Protein AF-A0A8S1MSM8-F1 (afdb_monomer)

Nearest PDB structures (foldseek):
  7cml-assembly1_A  TM=3.093E-01  e=5.777E+00  Homo sapiens
  8zjf-assembly1_A  TM=2.685E-01  e=6.956E+00  Homo sapiens

Structure (mmCIF, N/CA/C/O backbone):
data_AF-A0A8S1MSM8-F1
#
_entry.id   AF-A0A8S1MSM8-F1
#
loop_
_atom_site.group_PDB
_atom_site.id
_atom_site.type_symbol
_atom_site.label_atom_id
_atom_site.label_alt_id
_atom_site.label_comp_id
_atom_site.label_asym_id
_atom_site.label_entity_id
_atom_site.label_seq_id
_atom_site.pdbx_PDB_ins_code
_atom_site.Cartn_x
_atom_site.Cartn_y
_atom_site.Cartn_z
_atom_site.occupancy
_atom_site.B_iso_or_equiv
_atom_site.auth_seq_id
_atom_site.auth_comp_id
_atom_site.auth_asym_id
_atom_site.auth_atom_id
_atom_site.pdbx_PDB_model_num
ATOM 1 N N . MET A 1 1 ? 10.515 1.922 -0.667 1.00 83.31 1 MET A N 1
ATOM 2 C CA . MET A 1 1 ? 10.002 3.299 -0.491 1.00 83.31 1 MET A CA 1
ATOM 3 C C . MET A 1 1 ? 8.656 3.243 0.212 1.00 83.31 1 MET A C 1
ATOM 5 O O . MET A 1 1 ? 7.823 2.439 -0.185 1.00 83.31 1 MET A O 1
ATOM 9 N N . TRP A 1 2 ? 8.440 4.074 1.229 1.00 87.56 2 TRP A N 1
ATOM 10 C CA . TRP A 1 2 ? 7.157 4.166 1.933 1.00 87.56 2 TRP A CA 1
ATOM 11 C C . TRP A 1 2 ? 6.102 4.896 1.099 1.00 87.56 2 TRP A C 1
ATOM 13 O O . TRP A 1 2 ? 6.416 5.876 0.417 1.00 87.56 2 TRP A O 1
ATOM 23 N N . ALA A 1 3 ? 4.858 4.424 1.153 1.00 84.19 3 ALA A N 1
ATOM 24 C CA . ALA A 1 3 ? 3.737 5.134 0.561 1.00 84.19 3 ALA A CA 1
ATOM 25 C C . ALA A 1 3 ? 3.454 6.407 1.366 1.00 84.19 3 ALA A C 1
ATOM 27 O O . ALA A 1 3 ? 3.503 6.421 2.591 1.00 84.19 3 ALA A O 1
ATOM 28 N N . ARG A 1 4 ? 3.099 7.490 0.674 1.00 81.12 4 ARG A N 1
ATOM 29 C CA . ARG A 1 4 ? 2.723 8.758 1.326 1.00 81.12 4 ARG A CA 1
ATOM 30 C C . ARG A 1 4 ? 1.290 8.756 1.867 1.00 81.12 4 ARG A C 1
ATOM 32 O O . ARG A 1 4 ? 0.876 9.725 2.493 1.00 81.12 4 ARG A O 1
ATOM 39 N N . TYR A 1 5 ? 0.549 7.682 1.598 1.00 79.62 5 TYR A N 1
ATOM 40 C CA . TYR A 1 5 ? -0.871 7.548 1.900 1.00 79.62 5 TYR A CA 1
ATOM 41 C C . TYR A 1 5 ? -1.166 6.664 3.105 1.00 79.62 5 TYR A C 1
ATOM 43 O O . TYR A 1 5 ? -2.297 6.662 3.538 1.00 79.62 5 TYR A O 1
ATOM 51 N N . SER A 1 6 ? -0.240 5.864 3.624 1.00 82.94 6 SER A N 1
ATOM 52 C CA . SER A 1 6 ? -0.474 5.099 4.857 1.00 82.94 6 SER A CA 1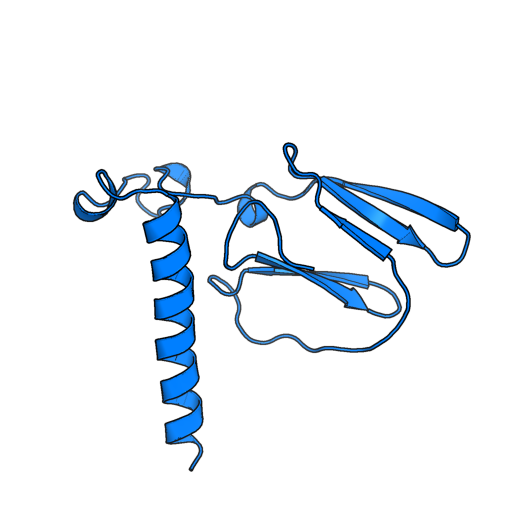
ATOM 53 C C . SER A 1 6 ? 0.860 4.735 5.483 1.00 82.94 6 SER A C 1
ATOM 55 O O . SER A 1 6 ? 1.813 4.438 4.763 1.00 82.94 6 SER A O 1
ATOM 57 N N . SER A 1 7 ? 0.924 4.733 6.813 1.00 86.44 7 SER A N 1
ATOM 58 C CA . SER A 1 7 ? 2.140 4.422 7.567 1.00 86.44 7 SER A CA 1
ATOM 59 C C . SER A 1 7 ? 2.593 2.969 7.440 1.00 86.44 7 SER A C 1
ATOM 61 O O . SER A 1 7 ? 3.749 2.677 7.724 1.00 86.44 7 SER A O 1
ATOM 63 N N . THR A 1 8 ? 1.723 2.060 6.989 1.00 87.00 8 THR A N 1
ATOM 64 C CA . THR A 1 8 ? 2.022 0.618 6.917 1.00 87.00 8 THR A CA 1
ATOM 65 C C . THR A 1 8 ? 2.223 0.098 5.503 1.00 87.00 8 THR A C 1
ATOM 67 O O . THR A 1 8 ? 2.521 -1.083 5.332 1.00 87.00 8 THR A O 1
ATOM 70 N N . VAL A 1 9 ? 2.057 0.956 4.492 1.00 84.88 9 VAL A N 1
ATOM 71 C CA . VAL A 1 9 ? 2.180 0.564 3.088 1.00 84.88 9 VAL A CA 1
ATOM 72 C C . VAL A 1 9 ? 3.539 0.990 2.551 1.00 84.88 9 VAL A C 1
ATOM 74 O O . VAL A 1 9 ? 3.925 2.157 2.638 1.00 84.88 9 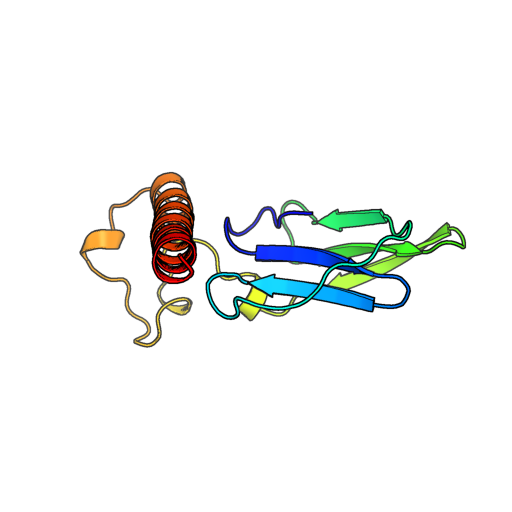VAL A O 1
ATOM 77 N N . PHE A 1 10 ? 4.259 0.064 1.928 1.00 87.12 10 PHE A N 1
ATOM 78 C CA . PHE A 1 10 ? 5.493 0.378 1.216 1.00 87.12 10 PHE A CA 1
ATOM 79 C C . PHE A 1 10 ? 5.638 -0.462 -0.047 1.00 87.12 10 PHE A C 1
ATOM 81 O O . PHE A 1 10 ? 5.077 -1.548 -0.178 1.00 87.12 10 PHE A O 1
ATOM 88 N N . ALA A 1 11 ? 6.406 0.067 -0.993 1.00 85.25 11 ALA A N 1
ATOM 89 C CA . ALA A 1 11 ? 6.814 -0.656 -2.184 1.00 85.25 11 ALA A CA 1
ATOM 90 C C . ALA A 1 11 ? 8.292 -1.038 -2.090 1.00 85.25 11 ALA A C 1
ATOM 92 O O . ALA A 1 11 ? 9.132 -0.242 -1.647 1.00 85.25 11 ALA A O 1
ATOM 93 N N . CYS A 1 12 ? 8.608 -2.236 -2.560 1.00 84.00 12 CYS A N 1
ATOM 94 C CA . CYS A 1 12 ? 9.963 -2.726 -2.759 1.00 84.00 12 CYS A CA 1
ATOM 95 C C . CYS A 1 12 ? 10.106 -3.153 -4.222 1.00 84.00 12 CYS A C 1
ATOM 97 O O . CYS A 1 12 ? 9.255 -3.880 -4.731 1.00 84.00 12 CYS A O 1
ATOM 99 N N . ALA A 1 13 ? 11.161 -2.703 -4.897 1.00 79.12 13 ALA A N 1
ATOM 100 C CA . ALA A 1 13 ? 11.544 -3.280 -6.178 1.00 79.12 13 ALA A CA 1
ATOM 101 C C . ALA A 1 13 ? 12.602 -4.350 -5.950 1.00 79.12 13 ALA A C 1
ATOM 103 O O . ALA A 1 13 ? 13.551 -4.145 -5.197 1.00 79.12 13 ALA A O 1
ATOM 104 N N . THR A 1 14 ? 12.438 -5.462 -6.648 1.00 75.06 14 THR A N 1
ATOM 105 C CA . THR A 1 14 ? 13.460 -6.484 -6.834 1.00 75.06 14 THR A CA 1
ATOM 106 C C . THR A 1 14 ? 13.861 -6.533 -8.307 1.00 75.06 14 THR A C 1
ATOM 108 O O . THR A 1 14 ? 13.364 -5.761 -9.124 1.00 75.06 14 THR A O 1
ATOM 111 N N . GLN A 1 15 ? 14.750 -7.463 -8.657 1.00 69.56 15 GLN A N 1
ATOM 112 C CA . GLN A 1 15 ? 15.363 -7.589 -9.983 1.00 69.56 15 GLN A CA 1
ATOM 113 C C . GLN A 1 15 ? 14.379 -7.575 -11.158 1.00 69.56 15 GLN A C 1
ATOM 115 O O . GLN A 1 15 ? 14.706 -7.026 -12.200 1.00 69.56 15 GLN A O 1
ATOM 120 N N . ASN A 1 16 ? 13.183 -8.147 -11.000 1.00 66.12 16 ASN A N 1
ATOM 121 C CA . ASN A 1 16 ? 12.234 -8.299 -12.110 1.00 66.12 16 ASN A CA 1
ATOM 122 C C . ASN A 1 16 ? 10.809 -7.862 -11.754 1.00 66.12 16 ASN A C 1
ATOM 124 O O . ASN A 1 16 ? 9.908 -7.972 -12.585 1.00 66.12 16 ASN A O 1
ATOM 128 N N . LYS A 1 17 ? 10.556 -7.479 -10.497 1.00 74.44 17 LYS A N 1
ATOM 129 C CA . LYS A 1 17 ? 9.199 -7.272 -9.983 1.00 74.44 17 LYS A CA 1
ATOM 130 C C . LYS A 1 17 ? 9.169 -6.179 -8.933 1.00 74.44 17 LYS A C 1
ATOM 132 O O . LYS A 1 17 ? 10.133 -5.944 -8.214 1.00 74.44 17 LYS A O 1
ATOM 137 N N . ILE A 1 18 ? 8.007 -5.556 -8.819 1.00 79.06 18 ILE A N 1
ATOM 138 C CA . ILE A 1 18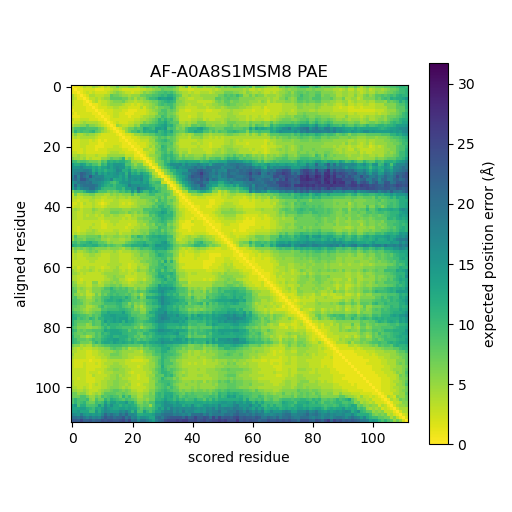 ? 7.699 -4.621 -7.746 1.00 79.06 18 ILE A CA 1
ATOM 139 C C . ILE A 1 18 ? 6.670 -5.284 -6.860 1.00 79.06 18 ILE A C 1
ATOM 141 O O . ILE A 1 18 ? 5.645 -5.770 -7.338 1.00 79.06 18 ILE A O 1
ATOM 145 N N . PHE A 1 19 ? 6.954 -5.283 -5.571 1.00 82.50 19 PHE A N 1
ATOM 146 C CA . PHE A 1 19 ? 6.062 -5.777 -4.547 1.00 82.50 19 PHE A CA 1
ATOM 147 C C . PHE A 1 19 ? 5.503 -4.600 -3.762 1.00 82.50 19 PHE A C 1
ATOM 149 O O . PHE A 1 19 ? 6.229 -3.670 -3.404 1.00 82.50 19 PHE A O 1
ATOM 156 N N . PHE A 1 20 ? 4.203 -4.660 -3.497 1.00 79.81 20 PHE A N 1
ATOM 157 C CA . PHE A 1 20 ? 3.513 -3.741 -2.605 1.00 79.81 20 PHE A CA 1
ATOM 158 C C . PHE A 1 20 ? 3.131 -4.511 -1.359 1.00 79.81 20 PHE A C 1
ATOM 160 O O . PHE A 1 20 ? 2.461 -5.538 -1.448 1.00 79.81 20 PHE A O 1
ATOM 167 N N . TYR A 1 21 ? 3.548 -3.993 -0.217 1.00 82.25 21 TYR A N 1
ATOM 168 C CA . TYR A 1 21 ? 3.267 -4.571 1.080 1.00 82.25 21 TYR A CA 1
ATOM 169 C C . TYR A 1 21 ? 2.346 -3.632 1.844 1.00 82.25 21 TYR A C 1
ATOM 171 O O . TYR A 1 21 ? 2.566 -2.420 1.849 1.00 82.25 21 TYR A O 1
ATOM 179 N N . ASP A 1 22 ? 1.336 -4.197 2.498 1.00 82.69 22 ASP A N 1
ATOM 180 C CA . ASP A 1 22 ? 0.628 -3.550 3.597 1.00 82.69 22 ASP A CA 1
ATOM 181 C C . ASP A 1 22 ? 0.877 -4.385 4.849 1.00 82.69 22 ASP A C 1
ATOM 183 O O . ASP A 1 22 ? 0.304 -5.463 5.006 1.00 82.69 22 ASP A O 1
ATOM 187 N N . LEU A 1 23 ? 1.730 -3.878 5.740 1.00 83.19 23 LEU A N 1
ATOM 188 C CA . LEU A 1 23 ? 2.133 -4.569 6.969 1.00 83.19 23 LEU A CA 1
ATOM 189 C C . LEU A 1 23 ? 0.962 -4.833 7.924 1.00 83.19 23 LEU A C 1
ATOM 191 O O . LEU A 1 23 ? 1.068 -5.649 8.838 1.00 83.19 23 LEU A O 1
ATOM 195 N N . ASN A 1 24 ? -0.162 -4.143 7.724 1.00 77.19 24 ASN A N 1
ATOM 196 C CA . ASN A 1 24 ? -1.383 -4.384 8.478 1.00 77.19 24 ASN A CA 1
ATOM 197 C C . ASN A 1 24 ? -2.156 -5.622 7.994 1.00 77.19 24 ASN A C 1
ATOM 199 O O . ASN A 1 24 ? -3.027 -6.107 8.710 1.00 77.19 24 ASN A O 1
ATOM 203 N N . VAL A 1 25 ? -1.872 -6.104 6.781 1.00 74.44 25 VAL A N 1
ATOM 204 C CA . VAL A 1 25 ? -2.581 -7.218 6.137 1.00 74.44 25 VAL A CA 1
ATOM 205 C C . VAL A 1 25 ? -1.685 -8.448 6.016 1.00 74.44 25 VAL A C 1
ATOM 207 O O . VAL A 1 25 ? -2.131 -9.539 6.355 1.00 74.44 25 VAL A O 1
ATOM 210 N N . ASP A 1 26 ? -0.438 -8.286 5.571 1.00 69.75 26 ASP A N 1
ATOM 211 C CA . ASP A 1 26 ? 0.498 -9.395 5.356 1.00 69.75 26 ASP A CA 1
ATOM 212 C C . ASP A 1 26 ? 1.916 -9.015 5.819 1.00 69.75 26 ASP A C 1
ATOM 214 O O . ASP A 1 26 ? 2.392 -7.908 5.559 1.00 69.75 26 ASP A O 1
ATOM 218 N N . LYS A 1 27 ? 2.572 -9.912 6.566 1.00 65.19 27 LYS A N 1
ATOM 219 C CA . LYS A 1 27 ? 3.715 -9.583 7.440 1.00 65.19 27 LYS A CA 1
ATOM 220 C C . LYS A 1 27 ? 5.053 -10.182 7.008 1.00 65.19 27 LYS A C 1
ATOM 222 O O . LYS A 1 27 ? 6.072 -9.782 7.563 1.00 65.19 27 LYS A O 1
ATOM 227 N N . ILE A 1 28 ? 5.096 -11.120 6.056 1.00 57.56 28 ILE A N 1
ATOM 228 C CA . ILE A 1 28 ? 6.337 -11.861 5.759 1.00 57.56 28 ILE A CA 1
ATOM 229 C C . ILE A 1 28 ? 6.511 -12.081 4.246 1.00 57.56 28 ILE A C 1
ATOM 231 O O . ILE A 1 28 ? 5.927 -12.989 3.663 1.00 57.56 28 ILE A O 1
ATOM 235 N N . GLY A 1 29 ? 7.378 -11.283 3.606 1.00 50.91 29 GLY A N 1
ATOM 236 C CA . GLY A 1 29 ? 7.788 -11.461 2.203 1.00 50.91 29 GLY A CA 1
ATOM 237 C C . GLY A 1 29 ? 9.105 -10.743 1.859 1.00 50.91 29 GLY A C 1
ATOM 238 O O . GLY A 1 29 ? 9.297 -9.593 2.231 1.00 50.91 29 GLY A O 1
ATOM 239 N N . LYS A 1 30 ? 10.027 -11.464 1.198 1.00 44.19 30 LYS A N 1
ATOM 240 C CA . LYS A 1 30 ? 11.502 -11.282 1.186 1.00 44.19 30 LYS A CA 1
ATOM 241 C C . LYS A 1 30 ? 12.068 -10.096 0.362 1.00 44.19 30 LYS A C 1
ATOM 243 O O . LYS A 1 30 ? 11.432 -9.596 -0.563 1.00 44.19 30 LYS A O 1
ATOM 248 N N . LEU A 1 31 ? 13.324 -9.735 0.680 1.00 39.16 31 LEU A N 1
ATOM 249 C CA . LEU A 1 31 ? 14.181 -8.670 0.112 1.00 39.16 31 LEU A CA 1
ATOM 250 C C . LEU A 1 31 ? 15.235 -9.197 -0.896 1.00 39.16 31 LEU A C 1
ATOM 252 O O . LEU A 1 31 ? 15.759 -10.293 -0.707 1.00 39.16 31 LEU A O 1
ATOM 256 N N . ALA A 1 32 ? 15.587 -8.391 -1.914 1.00 36.97 32 ALA A N 1
ATOM 257 C CA . ALA A 1 32 ? 16.771 -8.540 -2.785 1.00 36.97 32 ALA A CA 1
ATOM 258 C C . ALA A 1 32 ? 17.148 -7.195 -3.462 1.00 36.97 32 ALA A C 1
ATOM 260 O O . ALA A 1 32 ? 16.305 -6.306 -3.570 1.00 36.97 32 ALA A O 1
ATOM 261 N N . GLU A 1 33 ? 18.394 -7.055 -3.931 1.00 44.69 33 GLU A N 1
ATOM 262 C CA . GLU A 1 33 ? 19.053 -5.783 -4.288 1.00 44.69 33 GLU A CA 1
ATOM 263 C C . GLU A 1 33 ? 19.279 -5.620 -5.815 1.00 44.69 33 GLU A C 1
ATOM 265 O O . GLU A 1 33 ? 20.000 -6.410 -6.426 1.00 44.69 33 GLU A O 1
ATOM 270 N N . GLN A 1 34 ? 18.656 -4.608 -6.450 1.00 46.97 34 GLN A N 1
ATOM 271 C CA . GLN A 1 34 ? 19.066 -4.021 -7.746 1.00 46.97 34 GLN A CA 1
ATOM 272 C C . GLN A 1 34 ? 18.357 -2.674 -8.038 1.00 46.97 34 GLN A C 1
ATOM 274 O O . GLN A 1 34 ? 17.360 -2.329 -7.405 1.00 46.97 34 GLN A O 1
ATOM 279 N N . LYS A 1 35 ? 18.894 -1.896 -8.995 1.00 54.69 35 LYS A N 1
ATOM 280 C CA . LYS A 1 35 ? 18.588 -0.472 -9.254 1.00 54.69 35 LYS A CA 1
ATOM 281 C C . LYS A 1 35 ? 17.304 -0.241 -10.077 1.00 54.69 35 LYS A C 1
ATOM 283 O O . LYS A 1 35 ? 17.390 0.084 -11.256 1.00 54.69 35 LYS A O 1
ATOM 288 N N . TYR A 1 36 ? 16.131 -0.339 -9.455 1.00 67.00 36 TYR A N 1
ATOM 289 C CA . TYR A 1 36 ? 14.908 0.284 -9.987 1.00 67.00 36 TYR A CA 1
ATOM 290 C C . TYR A 1 36 ? 14.576 1.530 -9.174 1.00 67.00 36 TYR A C 1
ATOM 292 O O . TYR A 1 36 ? 14.480 1.475 -7.946 1.00 67.00 36 TYR A O 1
ATOM 300 N N . ASN A 1 37 ? 14.383 2.657 -9.856 1.00 77.06 37 ASN A N 1
ATOM 301 C CA . ASN A 1 37 ? 13.980 3.895 -9.200 1.00 77.06 37 ASN A CA 1
ATOM 302 C C . ASN A 1 37 ? 12.461 3.893 -9.047 1.00 77.06 37 ASN A C 1
ATOM 304 O O . ASN A 1 37 ? 11.739 3.832 -10.038 1.00 77.06 37 ASN A O 1
ATOM 308 N N . ILE A 1 38 ? 11.968 3.966 -7.814 1.00 86.19 38 ILE A N 1
ATOM 309 C CA . ILE A 1 38 ? 10.532 4.006 -7.535 1.00 86.19 38 ILE A CA 1
ATOM 310 C C . ILE A 1 38 ? 10.179 5.350 -6.903 1.00 86.19 38 ILE A C 1
ATOM 312 O O . ILE A 1 38 ? 10.877 5.800 -5.994 1.00 86.19 38 ILE A O 1
ATOM 316 N N . ALA A 1 39 ? 9.072 5.957 -7.334 1.00 87.44 39 ALA A N 1
ATOM 317 C CA . ALA A 1 39 ? 8.525 7.165 -6.726 1.00 87.44 39 ALA A CA 1
ATOM 318 C C . ALA A 1 39 ? 7.000 7.088 -6.582 1.00 87.44 39 ALA A C 1
ATOM 320 O O . ALA A 1 39 ? 6.274 6.965 -7.568 1.00 87.44 39 ALA A O 1
ATOM 321 N N . PHE A 1 40 ? 6.495 7.211 -5.353 1.00 87.19 40 PHE A N 1
ATOM 322 C CA . PHE A 1 40 ? 5.068 7.445 -5.126 1.00 87.19 40 PHE A CA 1
ATOM 323 C C . PHE A 1 40 ? 4.693 8.877 -5.503 1.00 87.19 40 PHE A C 1
ATOM 325 O O . PHE A 1 40 ? 5.377 9.832 -5.121 1.00 87.19 40 PHE A O 1
ATOM 332 N N . ASN A 1 41 ? 3.560 9.030 -6.186 1.00 87.50 41 ASN A N 1
ATOM 333 C CA . ASN A 1 41 ? 2.909 10.327 -6.308 1.00 87.50 41 ASN A CA 1
ATOM 334 C C . ASN A 1 41 ? 2.469 10.814 -4.903 1.00 87.50 41 ASN A C 1
ATOM 336 O O . ASN A 1 41 ? 2.370 10.028 -3.959 1.00 87.50 41 ASN A O 1
ATOM 340 N N . GLN A 1 42 ? 2.298 12.125 -4.729 1.00 81.50 42 GLN A N 1
ATOM 341 C CA . GLN A 1 42 ? 1.916 12.717 -3.442 1.00 81.50 42 GLN A CA 1
ATOM 342 C C . GLN A 1 42 ? 0.400 12.835 -3.242 1.00 81.50 42 GLN A C 1
ATOM 344 O O . GLN A 1 42 ? -0.044 13.001 -2.108 1.00 81.50 42 GLN A O 1
ATOM 349 N N . ARG A 1 43 ? -0.367 12.823 -4.333 1.00 83.25 43 ARG A N 1
ATOM 350 C CA . ARG A 1 43 ? -1.805 13.093 -4.380 1.00 83.25 43 ARG A CA 1
ATOM 351 C C . ARG A 1 43 ? -2.582 11.896 -4.915 1.00 83.25 43 ARG A C 1
ATOM 353 O O . ARG A 1 43 ? -3.547 11.472 -4.288 1.00 83.25 43 ARG A O 1
ATOM 360 N N . ASP A 1 44 ? -2.163 11.368 -6.060 1.00 85.88 44 ASP A N 1
ATOM 361 C CA . ASP A 1 44 ? -2.895 10.331 -6.782 1.00 85.88 44 ASP A CA 1
ATOM 362 C C . ASP A 1 44 ? -2.337 8.936 -6.487 1.00 85.88 44 ASP A C 1
ATOM 364 O O . ASP A 1 44 ? -1.120 8.778 -6.390 1.00 85.88 44 ASP A O 1
ATOM 368 N N . PRO A 1 45 ? -3.176 7.891 -6.377 1.00 86.50 45 PRO A N 1
ATOM 369 C CA . PRO A 1 45 ? -2.749 6.532 -6.043 1.00 86.50 45 PRO A CA 1
ATOM 370 C C . PRO A 1 45 ? -2.014 5.864 -7.215 1.00 86.50 45 PRO A C 1
ATOM 372 O O . PRO A 1 45 ? -2.508 4.939 -7.858 1.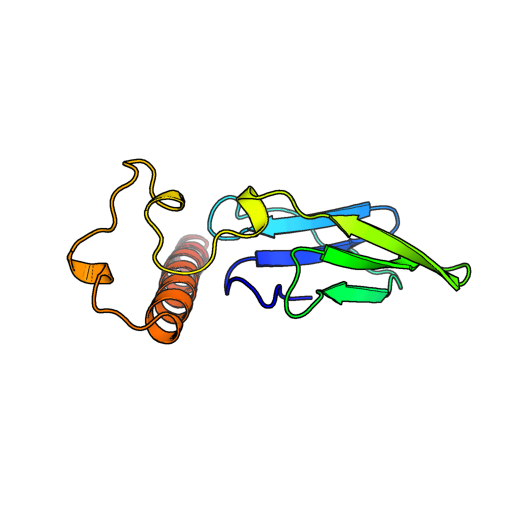00 86.50 45 PRO A O 1
ATOM 375 N N . ILE A 1 46 ? -0.835 6.384 -7.520 1.00 89.25 46 ILE A N 1
ATOM 376 C CA . ILE A 1 46 ? -0.010 6.083 -8.675 1.00 89.25 46 ILE A CA 1
ATOM 377 C C . ILE A 1 46 ? 1.436 5.993 -8.199 1.00 89.25 46 ILE A C 1
ATOM 379 O O . ILE A 1 46 ? 1.874 6.743 -7.318 1.00 89.25 46 ILE A O 1
ATOM 383 N N . ILE A 1 47 ? 2.181 5.086 -8.814 1.00 87.06 47 ILE A N 1
ATOM 384 C CA . ILE A 1 47 ? 3.615 4.954 -8.620 1.00 87.06 47 ILE A CA 1
ATOM 385 C C . ILE A 1 47 ? 4.330 5.009 -9.968 1.00 87.06 47 ILE A C 1
ATOM 387 O O . ILE A 1 47 ? 3.848 4.472 -10.969 1.00 87.06 47 ILE A O 1
ATOM 391 N N . LEU A 1 48 ? 5.466 5.695 -9.980 1.00 89.44 48 LEU A N 1
ATOM 392 C CA . LEU A 1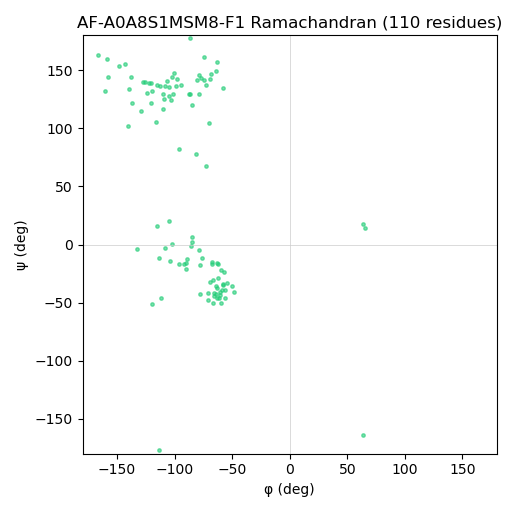 48 ? 6.382 5.754 -11.106 1.00 89.44 48 LEU A CA 1
ATOM 393 C C . LEU A 1 48 ? 7.512 4.764 -10.874 1.00 89.44 48 LEU A C 1
ATOM 395 O O . LEU A 1 48 ? 8.053 4.674 -9.768 1.00 89.44 48 LEU A O 1
ATOM 399 N N . VAL A 1 49 ? 7.858 4.046 -11.932 1.00 87.75 49 VAL A N 1
ATOM 400 C CA . VAL A 1 49 ? 8.888 3.017 -11.928 1.00 87.75 49 VAL A CA 1
ATOM 401 C C . VAL A 1 49 ? 9.831 3.303 -13.081 1.00 87.75 49 VAL A C 1
ATOM 403 O O . VAL A 1 49 ? 9.419 3.242 -14.237 1.00 87.75 49 VAL A O 1
ATOM 406 N N . GLY A 1 50 ? 11.080 3.619 -12.762 1.00 86.50 50 GLY A N 1
ATOM 407 C CA . GLY A 1 50 ? 12.161 3.700 -13.734 1.00 86.50 50 GLY A CA 1
ATOM 408 C C . GLY A 1 50 ? 12.804 2.334 -13.929 1.00 86.50 50 GLY A C 1
ATOM 409 O O . GLY A 1 50 ? 13.177 1.691 -12.943 1.00 86.50 50 GLY A O 1
ATOM 410 N N . ASP A 1 51 ? 12.936 1.912 -15.182 1.00 79.69 51 ASP A N 1
ATOM 411 C CA . ASP A 1 51 ? 13.697 0.728 -15.574 1.00 79.69 51 ASP A CA 1
ATOM 412 C C . ASP A 1 51 ? 15.191 1.049 -15.796 1.00 79.69 51 ASP A C 1
ATOM 414 O O . ASP A 1 51 ? 15.645 2.190 -15.666 1.00 79.69 51 ASP A O 1
ATOM 418 N N . THR A 1 52 ? 15.982 0.023 -16.116 1.00 80.38 52 THR A N 1
ATOM 419 C CA . THR A 1 52 ? 17.423 0.144 -16.391 1.00 80.38 52 THR A CA 1
ATOM 420 C C . THR A 1 52 ? 17.749 0.726 -17.768 1.00 80.38 52 THR A C 1
ATOM 422 O O . THR A 1 52 ? 18.901 1.071 -18.022 1.00 80.38 52 THR A O 1
ATOM 425 N N . HIS A 1 53 ? 16.762 0.836 -18.655 1.00 82.81 53 HIS A N 1
ATOM 426 C CA . HIS A 1 53 ? 16.882 1.338 -20.023 1.00 82.81 53 HIS A CA 1
ATOM 427 C C . HIS A 1 53 ? 16.321 2.762 -20.174 1.00 82.81 53 HIS A C 1
ATOM 429 O O . HIS A 1 53 ? 16.048 3.204 -21.290 1.00 82.81 53 HIS A O 1
ATOM 435 N N . SER A 1 54 ? 16.195 3.498 -19.062 1.00 76.00 54 SER A N 1
ATOM 436 C CA . SER A 1 54 ? 15.657 4.866 -19.001 1.00 76.00 54 SER A CA 1
ATOM 437 C C . SER A 1 54 ? 14.175 4.994 -19.382 1.00 76.00 54 SER A C 1
ATOM 439 O O . SER A 1 54 ? 13.686 6.104 -19.600 1.00 76.00 54 SER A O 1
ATOM 441 N N . GLY A 1 55 ? 13.438 3.889 -19.441 1.00 84.38 55 GLY A N 1
ATOM 442 C CA . GLY A 1 55 ? 11.988 3.865 -19.547 1.00 84.38 55 GLY A CA 1
ATOM 443 C C . GLY A 1 55 ? 11.322 4.133 -18.199 1.00 84.38 55 GLY A C 1
ATOM 444 O O . GLY A 1 55 ? 11.818 3.758 -17.133 1.00 84.38 55 GLY A O 1
ATOM 445 N N . ILE A 1 56 ? 10.175 4.813 -18.243 1.00 88.44 56 ILE A N 1
ATOM 446 C CA . ILE A 1 56 ? 9.354 5.098 -17.064 1.00 88.44 56 ILE A CA 1
ATOM 447 C C . ILE A 1 56 ? 7.978 4.486 -17.280 1.00 88.44 56 ILE A C 1
ATOM 449 O O . ILE A 1 56 ? 7.267 4.838 -18.219 1.00 88.44 56 ILE A O 1
ATOM 453 N N . THR A 1 57 ? 7.586 3.600 -16.372 1.00 87.62 57 THR A N 1
ATOM 454 C CA . THR A 1 57 ? 6.246 3.016 -16.335 1.00 87.62 57 THR A CA 1
ATOM 455 C C . THR A 1 57 ? 5.433 3.642 -15.210 1.00 87.62 57 THR A C 1
ATOM 457 O O . THR A 1 57 ? 5.905 3.792 -14.081 1.00 87.62 57 THR A O 1
ATOM 460 N N . LEU A 1 58 ? 4.184 3.987 -15.521 1.00 90.31 58 LEU A N 1
ATOM 461 C CA . LEU A 1 58 ? 3.207 4.499 -14.568 1.00 90.31 58 LEU A CA 1
ATOM 462 C C . LEU A 1 58 ? 2.215 3.393 -14.210 1.00 90.31 58 LEU A C 1
ATOM 464 O O . LEU A 1 58 ? 1.556 2.838 -15.088 1.00 90.31 58 LEU A O 1
ATOM 468 N N . LEU A 1 59 ? 2.073 3.099 -12.917 1.00 87.31 59 LEU A N 1
ATOM 469 C CA . LEU A 1 59 ? 1.154 2.076 -12.418 1.00 87.31 59 LEU A CA 1
ATOM 470 C C . LEU A 1 59 ? 0.123 2.694 -11.474 1.00 87.31 59 LEU A C 1
ATOM 472 O O . LEU A 1 59 ? 0.473 3.426 -10.548 1.00 87.31 59 LEU A O 1
ATOM 476 N N . LYS A 1 60 ? -1.154 2.360 -11.680 1.00 89.62 60 LYS A N 1
ATOM 477 C CA . LYS A 1 60 ? -2.251 2.739 -10.782 1.00 89.62 60 LYS A CA 1
ATOM 478 C C . LYS A 1 60 ? -2.393 1.709 -9.663 1.00 89.62 60 LYS A C 1
ATOM 480 O O . LYS A 1 60 ? -2.509 0.515 -9.926 1.00 89.62 60 LYS A O 1
ATOM 485 N N . LEU A 1 61 ? -2.439 2.178 -8.421 1.00 83.44 61 LEU A N 1
ATOM 486 C CA . LEU A 1 61 ? -2.611 1.330 -7.248 1.00 83.44 61 LEU A CA 1
ATOM 487 C C . LEU A 1 61 ? -4.074 0.897 -7.093 1.00 83.44 61 LEU A C 1
ATOM 489 O O . LEU A 1 61 ? -5.011 1.661 -7.345 1.00 83.44 61 LEU A O 1
ATOM 493 N N . SER A 1 62 ? -4.266 -0.340 -6.636 1.00 83.38 62 SER A N 1
ATOM 494 C CA . SER A 1 62 ? -5.576 -0.834 -6.209 1.00 83.38 62 SER A CA 1
ATOM 495 C C . SER A 1 62 ? -6.078 -0.051 -4.996 1.00 83.38 62 SER A C 1
ATOM 497 O O . SER A 1 62 ? -5.289 0.335 -4.132 1.00 83.38 62 SER A O 1
ATOM 499 N N . ARG A 1 63 ? -7.404 0.099 -4.873 1.00 80.44 63 ARG A N 1
ATOM 500 C CA . ARG A 1 63 ? -8.043 0.774 -3.729 1.00 80.44 63 ARG A CA 1
ATOM 501 C C . ARG A 1 63 ? -7.674 0.153 -2.375 1.00 80.44 63 ARG A C 1
ATOM 503 O O . ARG A 1 63 ? -7.728 0.834 -1.356 1.00 80.44 63 ARG A O 1
ATOM 510 N N . ASN A 1 64 ? -7.277 -1.121 -2.357 1.00 79.50 64 ASN A N 1
ATOM 511 C CA . ASN A 1 64 ? -6.851 -1.802 -1.134 1.00 79.50 64 ASN A CA 1
ATOM 512 C C . ASN A 1 64 ? -5.519 -1.275 -0.584 1.00 79.50 64 ASN A C 1
ATOM 514 O O . ASN A 1 64 ? -5.361 -1.221 0.627 1.00 79.50 64 ASN A O 1
ATOM 518 N N . LEU A 1 65 ? -4.607 -0.825 -1.452 1.00 75.81 65 LEU A N 1
ATOM 519 C CA . LEU A 1 65 ? -3.298 -0.273 -1.069 1.00 75.81 65 LEU A CA 1
ATOM 520 C C . LEU A 1 65 ? -3.356 1.228 -0.745 1.00 75.81 65 LEU A C 1
ATOM 522 O O . LEU A 1 65 ? -2.347 1.841 -0.410 1.00 75.81 65 LEU A O 1
ATOM 526 N N . THR A 1 66 ? -4.536 1.837 -0.875 1.00 79.75 66 THR A N 1
ATOM 527 C CA . THR A 1 66 ? -4.768 3.276 -0.686 1.00 79.75 66 THR A CA 1
ATOM 528 C C . THR A 1 66 ? -5.685 3.550 0.504 1.00 79.75 66 THR A C 1
ATOM 530 O O . THR A 1 66 ? -6.279 4.626 0.600 1.00 79.75 66 THR A O 1
ATOM 533 N N . LYS A 1 67 ? -5.872 2.558 1.382 1.00 81.75 67 LYS A N 1
ATOM 534 C CA . LYS A 1 67 ? -6.658 2.699 2.606 1.00 81.75 67 LYS A CA 1
ATOM 535 C C . LYS A 1 67 ? -5.896 3.603 3.572 1.00 81.75 67 LYS A C 1
ATOM 537 O O . LYS A 1 67 ? -4.913 3.191 4.174 1.00 81.75 67 LYS A O 1
ATOM 542 N N . PHE A 1 68 ? -6.364 4.840 3.682 1.00 81.12 68 PHE A N 1
ATOM 543 C CA . PHE A 1 68 ? -5.779 5.875 4.529 1.00 81.12 68 PHE A CA 1
ATOM 544 C C . PHE A 1 68 ? -6.793 6.395 5.531 1.00 81.12 68 PHE A C 1
ATOM 546 O O . PHE A 1 68 ? -7.943 6.673 5.153 1.00 81.12 68 PHE A O 1
ATOM 553 N N . GLY A 1 69 ? -6.331 6.605 6.762 1.00 82.25 69 GLY A N 1
ATOM 554 C CA . GLY A 1 69 ? -7.078 7.300 7.791 1.00 82.25 69 GLY A CA 1
ATOM 555 C C . GLY A 1 69 ? -8.362 6.591 8.206 1.00 82.25 69 GLY A C 1
ATOM 556 O O . GLY A 1 69 ? -8.606 5.411 7.928 1.00 82.25 69 GLY A O 1
ATOM 557 N N . ILE A 1 70 ? -9.198 7.361 8.886 1.00 83.44 70 ILE A N 1
ATOM 558 C CA . ILE A 1 70 ? -10.370 6.876 9.602 1.00 83.44 70 ILE A CA 1
ATOM 559 C C . ILE A 1 70 ? -11.587 7.043 8.691 1.00 83.44 70 ILE A C 1
ATOM 561 O O . ILE A 1 70 ? -12.302 8.041 8.731 1.00 83.44 70 ILE A O 1
ATOM 565 N N . LYS A 1 71 ? -11.778 6.085 7.782 1.00 84.94 71 LYS A N 1
ATOM 566 C CA . LYS A 1 71 ? -12.915 6.059 6.852 1.00 84.94 71 LYS A CA 1
ATOM 567 C C . LYS A 1 71 ? -13.709 4.787 7.055 1.00 84.94 71 LYS A C 1
ATOM 569 O O . LYS A 1 71 ? -13.122 3.715 7.139 1.00 84.94 71 LYS A O 1
ATOM 574 N N . ALA A 1 72 ? -15.032 4.898 7.017 1.00 81.62 72 ALA A N 1
ATOM 575 C CA . ALA A 1 72 ? -15.957 3.771 7.109 1.00 81.62 72 ALA A CA 1
ATOM 576 C C . ALA A 1 72 ? -15.585 2.606 6.168 1.00 81.62 72 ALA A C 1
ATOM 578 O O . ALA A 1 72 ? -15.577 1.454 6.584 1.00 81.62 72 ALA A O 1
ATOM 579 N N . SER A 1 73 ? -15.162 2.911 4.935 1.00 79.00 73 SER A N 1
ATOM 580 C CA . SER A 1 73 ? -14.733 1.922 3.931 1.00 79.00 73 SER A CA 1
ATOM 581 C C . SER A 1 73 ? -13.494 1.102 4.308 1.00 79.00 73 SER A C 1
ATOM 583 O O . SER A 1 73 ? -13.182 0.120 3.637 1.00 79.00 73 SER A O 1
ATOM 585 N N . ASN A 1 74 ? -12.733 1.541 5.311 1.00 79.62 74 ASN A N 1
ATOM 586 C CA . ASN A 1 74 ? -11.513 0.870 5.750 1.00 79.62 74 ASN A CA 1
ATOM 587 C C . ASN A 1 74 ? -11.792 -0.184 6.831 1.00 79.62 74 ASN A C 1
ATOM 589 O O . ASN A 1 74 ? -10.910 -0.998 7.098 1.00 79.62 74 ASN A O 1
ATOM 593 N N . PHE A 1 75 ? -12.994 -0.192 7.414 1.00 81.94 75 PHE A N 1
ATOM 594 C CA . PHE A 1 75 ? -13.398 -1.125 8.462 1.00 81.94 75 PHE A CA 1
ATOM 595 C C . PHE A 1 75 ? -14.293 -2.236 7.889 1.00 81.94 75 PHE A C 1
ATOM 597 O O . PHE A 1 75 ? -15.100 -1.953 7.000 1.00 81.94 75 PHE A O 1
ATOM 604 N N . PRO A 1 76 ? -14.189 -3.485 8.389 1.00 78.44 76 PRO A N 1
ATOM 605 C CA . PRO A 1 76 ? -14.997 -4.610 7.906 1.00 78.44 76 PRO A CA 1
ATOM 606 C C . PRO A 1 76 ? -16.506 -4.347 7.992 1.00 78.44 76 PRO A C 1
ATOM 608 O O . PRO A 1 76 ? -17.237 -4.656 7.057 1.00 78.44 76 PRO A O 1
ATOM 611 N N . ASP A 1 77 ? -16.946 -3.696 9.073 1.00 81.88 77 ASP A N 1
ATOM 612 C CA . ASP A 1 77 ? -18.361 -3.420 9.349 1.00 81.88 77 ASP A CA 1
ATOM 613 C C . ASP A 1 77 ? -18.891 -2.150 8.664 1.00 81.88 77 ASP A C 1
ATOM 615 O O . ASP A 1 77 ? -20.034 -1.745 8.885 1.00 81.88 77 ASP A O 1
ATOM 619 N N . GLY A 1 78 ? -18.058 -1.464 7.872 1.00 81.38 78 GLY A N 1
ATOM 620 C CA . GLY A 1 78 ? -18.439 -0.214 7.215 1.00 81.38 78 GLY A CA 1
ATOM 621 C C . GLY A 1 78 ? -18.757 0.926 8.191 1.00 81.38 78 GLY A C 1
ATOM 622 O O . GLY A 1 78 ? -19.407 1.897 7.808 1.00 81.38 78 GLY A O 1
ATOM 623 N N . LYS A 1 79 ? -18.333 0.817 9.454 1.00 84.56 79 LYS A N 1
ATOM 624 C CA . LYS A 1 79 ? -18.548 1.814 10.506 1.00 84.56 79 LYS A CA 1
ATOM 625 C C . LYS A 1 79 ? -17.224 2.165 11.158 1.00 84.56 79 LYS A C 1
ATOM 627 O O . LYS A 1 79 ? -16.386 1.298 11.385 1.00 84.56 79 LYS A O 1
ATOM 632 N N . VAL A 1 80 ? -17.051 3.449 11.448 1.00 84.12 80 VAL A N 1
ATOM 633 C CA . VAL A 1 80 ? -15.905 3.928 12.218 1.00 84.12 80 VAL A CA 1
ATOM 634 C C . VAL A 1 80 ? -16.176 3.637 13.699 1.00 84.12 80 VAL A C 1
ATOM 636 O O . VAL A 1 80 ? -17.256 3.970 14.186 1.00 84.12 80 VAL A O 1
ATOM 639 N N . PRO A 1 81 ? -15.243 3.006 14.429 1.00 86.25 81 PRO A N 1
ATOM 640 C CA . PRO A 1 81 ? -15.338 2.896 15.880 1.00 86.25 81 PRO A CA 1
ATOM 641 C C . PRO A 1 81 ? -15.406 4.283 16.528 1.00 86.25 81 PRO A C 1
ATOM 643 O O . PRO A 1 81 ? -14.603 5.150 16.194 1.00 86.25 81 PRO A O 1
ATOM 646 N N . LYS A 1 82 ? -16.314 4.486 17.491 1.00 85.06 82 LYS A N 1
ATOM 647 C CA . LYS A 1 82 ? -16.524 5.790 18.159 1.00 85.06 82 LYS A CA 1
ATOM 648 C C . LYS A 1 82 ? -15.245 6.384 18.759 1.00 85.06 82 LYS A C 1
ATOM 650 O O . LYS A 1 82 ? -15.057 7.593 18.765 1.00 85.06 82 LYS A O 1
ATOM 655 N N . GLU A 1 83 ? -14.352 5.520 19.230 1.00 84.12 83 GLU A N 1
ATOM 656 C CA . GLU A 1 83 ? -13.040 5.877 19.785 1.00 84.12 83 GLU A CA 1
ATOM 657 C C . GLU A 1 83 ? -12.124 6.563 18.760 1.00 84.12 83 GLU A C 1
ATOM 659 O O . GLU A 1 83 ? -11.277 7.376 19.121 1.00 84.12 83 GLU A O 1
ATOM 664 N N . LEU A 1 84 ? -12.306 6.254 17.475 1.00 83.88 84 LEU A N 1
ATOM 665 C CA . LEU A 1 84 ? -11.502 6.770 16.373 1.00 83.88 84 LEU A CA 1
ATOM 666 C C . LEU A 1 84 ? -12.143 7.989 15.699 1.00 83.88 84 LEU A C 1
ATOM 668 O O . LEU A 1 84 ? -11.444 8.722 15.011 1.00 83.88 84 LEU A O 1
ATOM 672 N N . GLU A 1 85 ? -13.439 8.247 15.900 1.00 81.00 85 GLU A N 1
ATOM 673 C CA . GLU A 1 85 ? -14.157 9.344 15.226 1.00 81.00 85 GLU A CA 1
ATOM 674 C C . GLU A 1 85 ? -13.533 10.724 15.484 1.00 81.00 85 GLU A C 1
ATOM 676 O O . GLU A 1 85 ? -13.516 11.564 14.587 1.00 81.00 85 GLU A O 1
ATOM 681 N N . ASN A 1 86 ? -12.973 10.938 16.679 1.00 84.38 86 ASN A N 1
ATOM 682 C CA . ASN A 1 86 ? -12.387 12.219 17.090 1.00 84.38 86 ASN A CA 1
ATOM 683 C C . ASN A 1 86 ? -10.851 12.248 17.038 1.00 84.38 86 ASN A C 1
ATOM 685 O O . ASN A 1 86 ? -10.243 13.257 17.393 1.00 84.38 86 ASN A O 1
ATOM 689 N N . MET A 1 87 ? -10.206 11.152 16.635 1.00 88.06 87 MET A N 1
ATOM 690 C CA . MET A 1 87 ? -8.748 11.055 16.617 1.00 88.06 87 MET A CA 1
ATOM 691 C C . MET A 1 87 ? -8.176 11.743 15.375 1.00 88.06 87 MET A C 1
ATOM 693 O O . MET A 1 87 ? -8.720 11.627 14.272 1.00 88.06 87 MET A O 1
ATOM 697 N N . SER A 1 88 ? -7.040 12.434 15.513 1.00 90.75 88 SER A N 1
ATOM 698 C CA . SER A 1 88 ? -6.383 12.995 14.336 1.00 90.75 88 SER A CA 1
ATOM 699 C C . SER A 1 88 ? -5.820 11.882 13.446 1.00 90.75 88 SER A C 1
ATOM 701 O O . SER A 1 88 ? -5.327 10.854 13.914 1.00 90.75 88 SER A O 1
ATOM 703 N N . ILE A 1 89 ? -5.821 12.103 12.130 1.00 87.31 89 ILE A N 1
ATOM 704 C CA . ILE A 1 89 ? -5.282 11.129 11.166 1.00 87.31 89 ILE A CA 1
ATOM 705 C C . ILE A 1 89 ? -3.807 10.806 11.463 1.00 87.31 89 ILE A C 1
ATOM 707 O O . ILE A 1 89 ? -3.369 9.669 11.299 1.00 87.31 89 ILE A O 1
ATOM 711 N N . LYS A 1 90 ? -3.039 11.799 11.927 1.00 88.88 90 LYS A N 1
ATOM 712 C CA . LYS A 1 90 ? -1.625 11.628 12.275 1.00 88.88 90 LYS A CA 1
ATOM 713 C C . LYS A 1 90 ? -1.446 10.693 13.472 1.00 88.88 90 LYS A C 1
ATOM 715 O O . LYS A 1 90 ? -0.566 9.837 13.434 1.00 88.88 90 LYS A O 1
ATOM 720 N N . GLU A 1 91 ? -2.260 10.853 14.512 1.00 90.75 91 GLU A N 1
ATOM 721 C CA . GLU A 1 91 ? -2.247 9.969 15.683 1.00 90.75 91 GLU A CA 1
ATOM 722 C C . GLU A 1 91 ? -2.697 8.561 15.313 1.00 90.75 91 GLU A C 1
ATOM 724 O O . GLU A 1 91 ? -2.044 7.600 15.703 1.00 90.75 91 GLU A O 1
ATOM 729 N N . TYR A 1 92 ? -3.730 8.434 14.482 1.00 90.75 92 TYR A N 1
ATOM 730 C CA . TYR A 1 92 ? -4.209 7.138 14.010 1.00 90.75 92 TYR A CA 1
ATOM 731 C C . TYR A 1 92 ? -3.135 6.354 13.243 1.00 90.75 92 TYR A C 1
ATOM 733 O O . TYR A 1 92 ? -2.856 5.197 13.560 1.00 90.75 92 TYR A O 1
ATOM 741 N N . GLU A 1 93 ? -2.480 6.977 12.258 1.00 89.00 93 GLU A N 1
ATOM 742 C CA . GLU A 1 93 ? -1.421 6.315 11.483 1.00 89.00 93 GLU A CA 1
ATOM 743 C C . GLU A 1 93 ? -0.180 6.01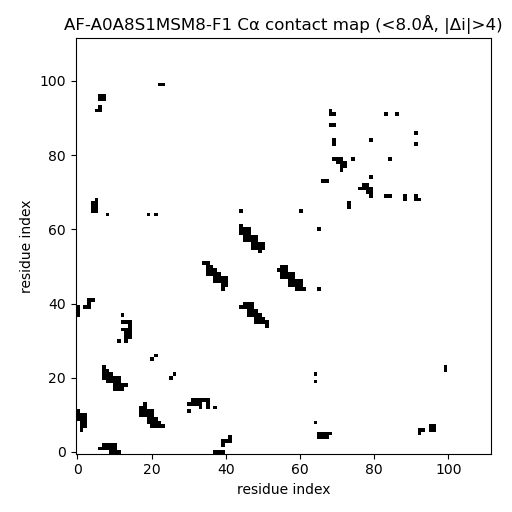6 12.344 1.00 89.00 93 GLU A C 1
ATOM 745 O O . GLU A 1 93 ? 0.503 5.016 12.107 1.00 89.00 93 GLU A O 1
ATOM 750 N N . LYS A 1 94 ? 0.097 6.839 13.367 1.00 90.69 94 LYS A N 1
ATOM 751 C CA . LYS A 1 94 ? 1.145 6.572 14.362 1.00 90.69 94 LYS A CA 1
ATOM 752 C C . LYS A 1 94 ? 0.791 5.350 15.215 1.00 90.69 94 LYS A C 1
ATOM 754 O O . LYS A 1 94 ? 1.598 4.427 15.291 1.00 90.69 94 LYS A O 1
ATOM 759 N N . GLN A 1 95 ? -0.418 5.303 15.776 1.00 90.25 95 GLN A N 1
ATOM 760 C CA . GLN A 1 95 ? -0.905 4.188 16.591 1.00 90.25 95 GLN A CA 1
ATOM 761 C C . GLN A 1 95 ? -0.891 2.874 15.805 1.00 90.25 95 GLN A C 1
ATOM 763 O O . GLN A 1 95 ? -0.503 1.834 16.330 1.00 90.25 95 GLN A O 1
ATOM 768 N N . LYS A 1 96 ? -1.259 2.920 14.517 1.00 88.62 96 LYS A N 1
ATOM 769 C CA . LYS A 1 96 ? -1.197 1.767 13.611 1.00 88.62 96 LYS A CA 1
ATOM 770 C C . LYS A 1 96 ? 0.215 1.173 13.551 1.00 88.62 96 LYS A C 1
ATOM 772 O O . LYS A 1 96 ? 0.375 -0.039 13.677 1.00 88.62 96 LYS A O 1
ATOM 777 N N . MET A 1 97 ? 1.234 2.023 13.408 1.00 89.12 97 MET A N 1
ATOM 778 C CA . MET A 1 97 ? 2.632 1.590 13.380 1.00 89.12 97 MET A CA 1
ATOM 779 C C . MET A 1 97 ? 3.122 1.119 14.756 1.00 89.12 97 MET A C 1
ATOM 781 O O . MET A 1 97 ? 3.789 0.092 14.845 1.00 89.12 97 MET A O 1
ATOM 785 N N . GLU A 1 98 ? 2.770 1.818 15.836 1.00 91.56 98 GLU A N 1
ATOM 786 C CA . GLU A 1 98 ? 3.137 1.420 17.204 1.00 91.56 98 GLU A CA 1
ATOM 787 C C . GLU A 1 98 ? 2.572 0.044 17.566 1.00 91.56 98 GLU A C 1
ATOM 789 O O . GLU A 1 98 ? 3.302 -0.804 18.079 1.00 91.56 98 GLU A O 1
ATOM 794 N N . ASN A 1 99 ? 1.312 -0.223 17.218 1.00 89.19 99 ASN A N 1
ATOM 795 C CA . ASN A 1 99 ? 0.685 -1.527 17.423 1.00 89.19 99 ASN A CA 1
ATOM 796 C C . ASN A 1 99 ? 1.427 -2.635 16.658 1.00 89.19 99 ASN A C 1
ATOM 798 O O . ASN A 1 99 ? 1.636 -3.721 17.196 1.00 89.19 99 ASN A O 1
ATOM 802 N N . LEU A 1 100 ? 1.864 -2.368 15.421 1.00 86.69 100 LEU A N 1
ATOM 803 C CA . LEU A 1 100 ? 2.666 -3.324 14.652 1.00 86.69 100 LEU A CA 1
ATOM 804 C C . LEU A 1 100 ? 4.013 -3.614 15.326 1.0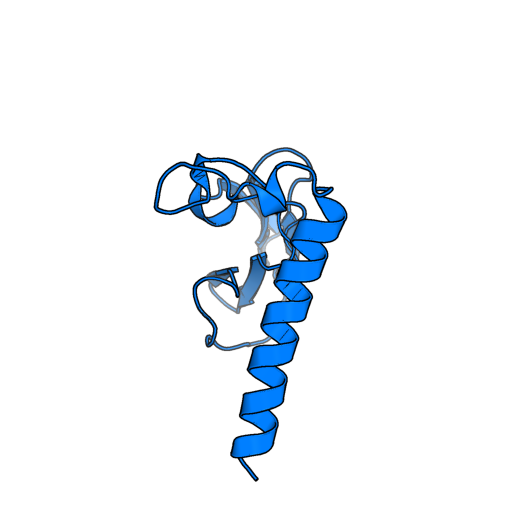0 86.69 100 LEU A C 1
ATOM 806 O O . LEU A 1 100 ? 4.371 -4.780 15.481 1.00 86.69 100 LEU A O 1
ATOM 810 N N . LEU A 1 101 ? 4.730 -2.581 15.775 1.00 87.75 101 LEU A N 1
ATOM 811 C CA . LEU A 1 101 ? 6.019 -2.734 16.461 1.00 87.75 101 LEU A CA 1
ATOM 812 C C . LEU A 1 101 ? 5.883 -3.499 17.785 1.00 87.75 101 LEU A C 1
ATOM 814 O O . LEU A 1 101 ? 6.731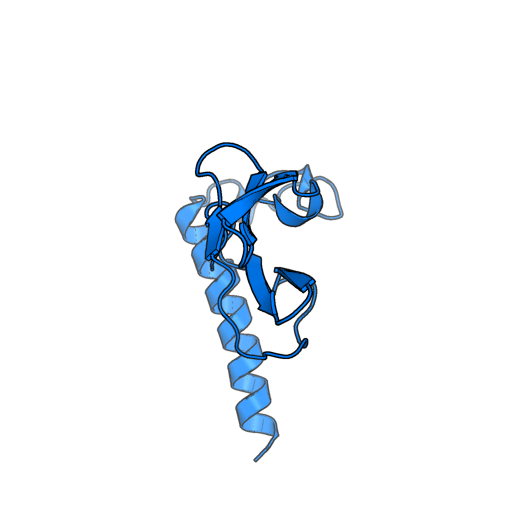 -4.328 18.115 1.00 87.75 101 LEU A O 1
ATOM 818 N N . GLN A 1 102 ? 4.799 -3.279 18.531 1.00 87.50 102 GLN A N 1
ATOM 819 C CA . GLN A 1 102 ? 4.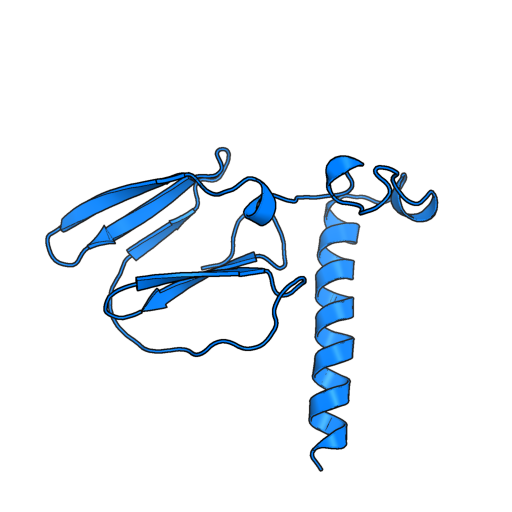511 -4.035 19.752 1.00 87.50 102 GLN A CA 1
ATOM 820 C C . GLN A 1 102 ? 4.279 -5.525 19.483 1.00 87.50 102 GLN A C 1
ATOM 822 O O . GLN A 1 102 ? 4.658 -6.353 20.306 1.00 87.50 102 GLN A O 1
ATOM 827 N N . VAL A 1 103 ? 3.656 -5.882 18.356 1.00 84.62 103 VAL A N 1
ATOM 828 C CA . VAL A 1 103 ? 3.450 -7.289 17.983 1.00 84.62 103 VAL A CA 1
ATOM 829 C C . VAL A 1 103 ? 4.773 -7.937 17.579 1.00 84.62 103 VAL A C 1
ATOM 831 O O . VAL A 1 103 ? 5.100 -9.001 18.092 1.00 84.62 103 VAL A O 1
ATOM 834 N N . VAL A 1 104 ? 5.560 -7.281 16.723 1.00 81.56 104 VAL A N 1
ATOM 835 C CA . VAL A 1 104 ? 6.848 -7.823 16.252 1.00 81.56 104 VAL A CA 1
ATOM 836 C C . VAL A 1 104 ? 7.853 -7.973 17.402 1.00 81.56 104 VAL A C 1
ATOM 838 O O . VAL A 1 104 ? 8.474 -9.019 17.536 1.00 81.56 104 VAL A O 1
ATOM 841 N N . SER A 1 105 ? 7.943 -6.988 18.300 1.00 79.31 105 SER A N 1
ATOM 842 C CA . SER A 1 105 ? 8.830 -7.057 19.477 1.00 79.31 105 SER A CA 1
ATOM 843 C C . SER A 1 105 ? 8.430 -8.112 20.516 1.00 79.31 105 SER A C 1
ATOM 845 O O . SER A 1 105 ? 9.209 -8.417 21.419 1.00 79.31 105 SER A O 1
ATOM 847 N N . LYS A 1 106 ? 7.204 -8.648 20.466 1.00 77.12 106 LYS A N 1
ATOM 848 C CA . LYS A 1 106 ? 6.833 -9.829 21.260 1.00 77.12 106 LYS A CA 1
ATOM 849 C C . LYS A 1 106 ? 7.378 -11.103 20.622 1.00 77.12 106 LYS A C 1
ATOM 851 O O . LYS A 1 106 ? 7.944 -11.908 21.344 1.00 77.12 106 LYS A O 1
ATOM 856 N N . TRP A 1 107 ? 7.284 -11.232 19.300 1.00 71.06 107 TRP A N 1
ATOM 857 C CA . TRP A 1 107 ? 7.796 -12.396 18.569 1.00 71.06 107 TRP A CA 1
ATOM 858 C C . TRP A 1 107 ? 9.305 -12.566 18.733 1.00 71.06 107 TRP A C 1
ATOM 860 O O . TRP A 1 107 ? 9.754 -13.635 19.122 1.00 71.06 107 TRP A O 1
ATOM 870 N N . GLU A 1 108 ? 10.076 -11.486 18.590 1.00 72.75 108 GLU A N 1
ATOM 871 C CA . GLU A 1 108 ? 11.533 -11.533 18.798 1.00 72.75 108 GLU A CA 1
ATOM 872 C C . GLU A 1 108 ? 11.938 -11.975 20.215 1.00 72.75 108 GLU A C 1
ATOM 874 O O . GLU A 1 108 ? 13.059 -12.428 20.415 1.00 72.75 108 GLU A O 1
ATOM 879 N N . ARG A 1 109 ? 11.051 -11.832 21.210 1.00 66.25 109 ARG A N 1
ATOM 880 C CA . ARG A 1 109 ? 11.298 -12.256 22.596 1.00 66.25 109 ARG A CA 1
ATOM 881 C C . ARG A 1 109 ? 10.866 -13.692 22.890 1.00 66.25 109 ARG A C 1
ATOM 883 O O . ARG A 1 109 ? 11.259 -14.202 23.929 1.00 66.25 109 ARG A O 1
ATOM 890 N N . GLU A 1 110 ? 10.045 -14.300 22.037 1.00 60.91 110 GLU A N 1
ATOM 891 C CA . GLU A 1 110 ? 9.586 -15.692 22.168 1.00 60.91 110 GLU A CA 1
ATOM 892 C C . GLU A 1 110 ? 10.506 -16.678 21.422 1.00 60.91 110 GLU A C 1
ATOM 894 O O . GLU A 1 110 ? 10.474 -17.872 21.706 1.00 60.91 110 GLU A O 1
ATOM 899 N N . ASP A 1 111 ? 11.351 -16.178 20.513 1.00 57.88 111 ASP A N 1
ATOM 900 C CA . ASP A 1 111 ? 12.349 -16.955 19.758 1.00 57.88 111 ASP A CA 1
ATOM 901 C C . ASP A 1 111 ? 13.693 -17.161 20.514 1.00 57.88 111 ASP A C 1
ATOM 903 O O . ASP A 1 111 ? 14.644 -17.706 19.944 1.00 57.88 111 ASP A O 1
ATOM 907 N N . TYR A 1 112 ? 13.779 -16.749 21.789 1.00 46.28 112 TYR A N 1
ATOM 908 C CA . TYR A 1 112 ? 14.918 -16.939 22.711 1.00 46.28 112 TYR A CA 1
ATOM 909 C C . TYR A 1 112 ? 14.475 -17.615 24.011 1.00 46.28 112 TYR A C 1
ATOM 911 O O . TYR A 1 112 ? 15.291 -18.392 24.562 1.00 46.28 112 TYR A O 1
#

Mean predicted aligned error: 7.74 Å

Radius of gyration: 16.34 Å; Cα contacts (8 Å, |Δi|>4): 147; chains: 1; bounding box: 38×30×43 Å

Solvent-accessible surface area (backbone atoms only — not comparable to full-atom values): 6989 Å² total; per-residue (Å²): 89,72,42,84,58,34,78,50,29,33,40,47,56,37,88,89,49,74,49,78,44,41,58,87,80,54,82,85,84,91,89,60,92,53,86,54,54,73,45,67,46,92,85,56,69,36,37,41,36,34,50,88,83,80,46,75,48,80,44,78,59,56,74,82,81,59,61,46,70,93,42,32,88,72,34,96,82,56,51,68,56,77,85,52,72,82,52,54,57,69,56,51,41,47,49,55,48,51,55,51,51,57,54,52,61,48,52,69,62,72,80,111

Sequence (112 aa):
MWARYSSTVFACATQNKIFFYDLNVDKIGKLAEQKYNIAFNQRDPIILVGDTHSGITLLKLSRNLTKFGIKASNFPDGKVPKELENMSIKEYEKQKMENLLQVVSKWEREDY

Organism: Paramecium primaurelia (NCBI:txid5886)

Foldseek 3Di:
DAALQALQWDWDDDPPDIDIDRCLPDPDDDDDDDDWDKDHDNPFQWIWIADPVRDIDIDHDDPLRNDAFQALVNDPNSDGDPVRPPDDSVVVRVVSVVVSVVVVVVVVVVVD

Secondary structure (DSSP, 8-state):
-B-TT-TTEEEEE-SS-EEEEETTT-----------EEEE-SSSSEEEEE-TTS-EEEEEPPGGGG--SS-GGGSTTSS--HHHHTS-HHHHHHHHHHHHHHHHHHHHHH--

pLDDT: mean 79.49, std 11.71, range [36.97, 91.56]